Protein AF-A0A132T9E7-F1 (afdb_monomer_lite)

Radius of gyration: 27.78 Å; chains: 1; bounding box: 39×25×84 Å

pLDDT: mean 78.32, std 10.28, range [34.84, 94.5]

Foldseek 3Di:
DDDDPDCDPDDDPPDDPVRVVVVVVVVVVVVVVVVVVVVVVVPPVVVVVVVVVVVVVVCVVVVVVVVVVCVVPVPDDPVVVVVVVVVVVVVVVVVVD

Sequence (97 aa):
METGPDPRPEPGPEAGVDELQADIEQTRAELGATVGALSDKLDVKGRAQQAVTEAKESVTQRGHEVAHRAKQRPAVPVGVLLAVIAGIGVVIWLRRR

Secondary structure (DSSP, 8-state):
---PPP---PPPTT--HHHHHHHHHHHHHHHHHHHHHHHHHH-HHHHHHHHHHHHHHHHHHHHHHHHHHHHH-----HHHHHHHHHHHHHHHHHHH-

Structure (mmCIF, N/CA/C/O backbone):
data_AF-A0A132T9E7-F1
#
_entry.id   AF-A0A132T9E7-F1
#
loop_
_atom_site.group_PDB
_atom_site.id
_atom_site.type_symbol
_atom_site.label_atom_id
_atom_site.label_alt_id
_atom_site.label_comp_id
_atom_site.label_asym_id
_atom_site.label_entity_id
_atom_site.label_seq_id
_atom_site.pdbx_PDB_ins_code
_atom_site.Cartn_x
_atom_site.Cartn_y
_atom_site.Cartn_z
_atom_site.occupancy
_atom_site.B_iso_or_equiv
_atom_site.auth_seq_id
_atom_site.auth_comp_id
_atom_site.auth_asym_id
_atom_site.auth_atom_id
_atom_site.pdbx_PDB_model_num
ATOM 1 N N . MET A 1 1 ? -2.931 17.688 13.560 1.00 34.84 1 MET A N 1
ATOM 2 C CA . MET A 1 1 ? -4.107 16.817 13.739 1.00 34.84 1 MET A CA 1
ATOM 3 C C . MET A 1 1 ? -3.807 15.960 14.944 1.00 34.84 1 MET A C 1
ATOM 5 O O . MET A 1 1 ? -3.062 14.999 14.828 1.00 34.84 1 MET A O 1
ATOM 9 N N . GLU A 1 2 ? -4.257 16.416 16.107 1.00 46.16 2 GLU A N 1
ATOM 10 C CA . GLU A 1 2 ? -4.200 15.632 17.334 1.00 46.16 2 GLU A CA 1
ATOM 11 C C . GLU A 1 2 ? -5.350 14.633 17.305 1.00 46.16 2 GLU A C 1
ATOM 13 O O . GLU A 1 2 ? -6.510 15.028 17.272 1.00 46.16 2 GLU A O 1
ATOM 18 N N . THR A 1 3 ? -5.024 13.349 17.278 1.00 49.97 3 THR A N 1
ATOM 19 C CA . THR A 1 3 ? -5.957 12.283 17.647 1.00 49.97 3 THR A CA 1
ATOM 20 C C . THR A 1 3 ? -5.186 11.322 18.543 1.00 49.97 3 THR A C 1
ATOM 22 O O . THR A 1 3 ? -4.859 10.203 18.148 1.00 49.97 3 THR A O 1
ATOM 25 N N . GLY A 1 4 ? -4.771 11.821 19.710 1.00 58.09 4 GLY A N 1
ATOM 26 C CA . GLY A 1 4 ? -4.461 10.952 20.842 1.00 58.09 4 GLY A CA 1
ATOM 27 C C . GLY A 1 4 ? -5.762 10.339 21.374 1.00 58.09 4 GLY A C 1
ATOM 28 O O . GLY A 1 4 ? -6.827 10.899 21.101 1.00 58.09 4 GLY A O 1
ATOM 29 N N . PRO A 1 5 ? -5.702 9.190 22.070 1.00 64.12 5 PRO A N 1
ATOM 30 C CA . PRO A 1 5 ? -6.884 8.606 22.694 1.00 64.12 5 PRO A CA 1
ATOM 31 C C . PRO A 1 5 ? -7.561 9.659 23.577 1.00 64.12 5 PRO A C 1
ATOM 33 O O . PRO A 1 5 ? -6.888 10.356 24.339 1.00 64.12 5 PRO A O 1
ATOM 36 N N . ASP A 1 6 ? -8.875 9.807 23.410 1.00 63.50 6 ASP A N 1
ATOM 37 C CA . ASP A 1 6 ? -9.709 10.653 24.260 1.00 63.50 6 ASP A CA 1
ATOM 38 C C . ASP A 1 6 ? -9.480 10.218 25.718 1.00 63.50 6 ASP A C 1
ATOM 40 O O . ASP A 1 6 ? -9.623 9.021 25.994 1.00 63.50 6 ASP A O 1
ATOM 44 N N . PRO A 1 7 ? -9.045 11.106 26.635 1.00 63.03 7 PRO A N 1
ATOM 45 C CA . PRO A 1 7 ? -8.797 10.738 28.020 1.00 63.03 7 PRO A CA 1
ATOM 46 C C . PRO A 1 7 ? -10.144 10.506 28.703 1.00 63.03 7 PRO A C 1
ATOM 48 O O . PRO A 1 7 ? -10.682 11.374 29.393 1.00 63.03 7 PRO A O 1
ATOM 51 N N . ARG A 1 8 ? -10.714 9.323 28.477 1.00 67.06 8 ARG A N 1
ATOM 52 C CA . ARG A 1 8 ? -11.900 8.877 29.191 1.00 67.06 8 ARG A CA 1
ATOM 53 C C . ARG A 1 8 ? -11.525 8.713 30.667 1.00 67.06 8 ARG A C 1
ATOM 55 O O . ARG A 1 8 ? -10.414 8.274 30.965 1.00 67.06 8 ARG A O 1
ATOM 62 N N . PRO A 1 9 ? -12.406 9.105 31.600 1.00 71.44 9 PRO A N 1
ATOM 63 C CA . PRO A 1 9 ? -12.134 8.934 33.017 1.00 71.44 9 PRO A CA 1
ATOM 64 C C . PRO A 1 9 ? -12.042 7.440 33.323 1.00 71.44 9 PRO A C 1
ATOM 66 O O . PRO A 1 9 ? -13.027 6.721 33.168 1.00 71.44 9 PRO A O 1
ATOM 69 N N . GLU A 1 10 ? -10.862 6.989 33.739 1.00 76.19 10 GLU A N 1
ATOM 70 C CA . GLU A 1 10 ? -10.664 5.629 34.233 1.00 76.19 10 GLU A CA 1
ATOM 71 C C . GLU A 1 10 ? -11.616 5.367 35.413 1.00 76.19 10 GLU A C 1
ATOM 73 O O . GLU A 1 10 ? -11.833 6.272 36.237 1.00 76.19 10 GLU A O 1
ATOM 78 N N . PRO A 1 11 ? -12.173 4.151 35.531 1.00 81.12 11 PRO A N 1
ATOM 79 C CA . PRO A 1 11 ? -12.980 3.779 36.681 1.00 81.12 11 PRO A CA 1
ATOM 80 C C . PRO A 1 11 ? -12.222 4.038 37.991 1.00 81.12 11 PRO A C 1
ATOM 82 O O . PRO A 1 11 ? -11.071 3.635 38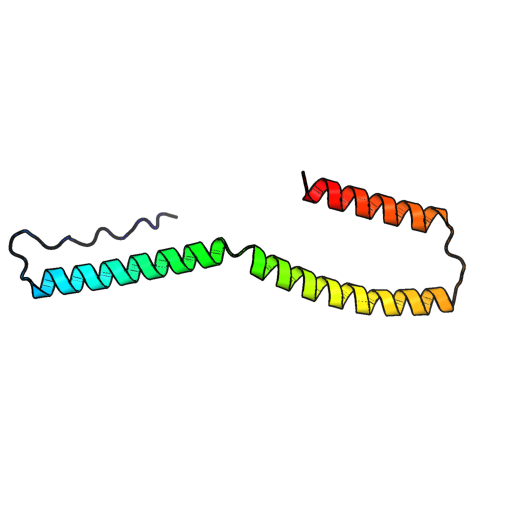.167 1.00 81.12 11 PRO A O 1
ATOM 85 N N . GLY A 1 12 ? -12.868 4.748 38.917 1.00 77.69 12 GLY A N 1
ATOM 86 C CA . GLY A 1 12 ? -12.276 5.082 40.209 1.00 77.69 12 GLY A CA 1
ATOM 87 C C . GLY A 1 12 ? -12.175 3.870 41.151 1.00 77.69 12 GLY A C 1
ATOM 88 O O . GLY A 1 12 ? -12.765 2.826 40.887 1.00 77.69 12 GLY A O 1
ATOM 89 N N . PRO A 1 13 ? -11.498 4.003 42.305 1.00 78.69 13 PRO A N 1
ATOM 90 C CA . PRO A 1 13 ? -11.315 2.911 43.273 1.00 78.69 13 PRO A CA 1
ATOM 91 C C . PRO A 1 13 ? -12.615 2.313 43.838 1.00 78.69 13 PRO A C 1
ATOM 93 O O . PRO A 1 13 ? -12.595 1.213 44.380 1.00 78.69 13 PRO A O 1
ATOM 96 N N . GLU A 1 14 ? -13.726 3.044 43.717 1.00 84.88 14 GLU A N 1
ATOM 97 C CA . GLU A 1 14 ? -15.067 2.655 44.171 1.00 84.88 14 GLU A CA 1
ATOM 98 C C . GLU A 1 14 ? -15.895 1.958 43.069 1.00 84.88 14 GLU A C 1
ATOM 100 O O . GLU A 1 14 ? -17.060 1.632 43.294 1.00 84.88 14 GLU A O 1
ATOM 105 N N . ALA A 1 15 ? -15.330 1.773 41.868 1.00 82.75 15 ALA A N 1
ATOM 106 C CA . ALA A 1 15 ? -16.031 1.192 40.727 1.00 82.75 15 ALA A CA 1
ATOM 107 C C . ALA A 1 15 ? -16.425 -0.267 40.986 1.00 82.75 15 ALA A C 1
ATOM 109 O O . ALA A 1 15 ? -15.652 -1.073 41.515 1.00 82.75 15 ALA A O 1
ATOM 110 N N . GLY A 1 16 ? -17.645 -0.614 40.580 1.00 88.44 16 GLY A N 1
ATOM 111 C CA . GLY A 1 16 ? -18.152 -1.977 40.686 1.00 88.44 16 GLY A CA 1
ATOM 112 C C . GLY A 1 16 ? -17.432 -2.937 39.735 1.00 88.44 16 GLY A C 1
ATOM 113 O O . GLY A 1 16 ? -16.892 -2.536 38.706 1.00 88.44 16 GLY A O 1
ATOM 114 N N . VAL A 1 17 ? -17.474 -4.239 40.037 1.00 87.94 17 VAL A N 1
ATOM 115 C CA . VAL A 1 17 ? -16.898 -5.286 39.166 1.00 87.94 17 VAL A CA 1
ATOM 116 C C . VAL A 1 17 ? -17.476 -5.221 37.747 1.00 87.94 17 VAL A C 1
ATOM 118 O O . VAL A 1 17 ? -16.728 -5.365 36.782 1.00 87.94 17 VAL A O 1
ATOM 121 N N . ASP A 1 18 ? -18.776 -4.946 37.621 1.00 86.38 18 ASP A N 1
ATOM 122 C CA . ASP A 1 18 ? -19.457 -4.826 36.327 1.00 86.38 18 ASP A CA 1
ATOM 123 C C . ASP A 1 18 ? -18.932 -3.638 35.500 1.00 86.38 18 ASP A C 1
ATOM 125 O O . ASP A 1 18 ? -18.761 -3.748 34.286 1.00 86.38 18 ASP A O 1
ATOM 129 N N . GLU A 1 19 ? -18.619 -2.515 36.153 1.00 83.12 19 GLU A N 1
ATOM 130 C CA . GLU A 1 19 ? -18.071 -1.320 35.497 1.00 83.12 19 GLU A CA 1
ATOM 131 C C . GLU A 1 19 ? -16.640 -1.562 35.008 1.00 83.12 19 GLU A C 1
ATOM 133 O O . GLU A 1 19 ? -16.307 -1.223 33.872 1.00 83.12 19 GLU A O 1
ATOM 138 N N . LEU A 1 20 ? -15.811 -2.223 35.824 1.00 87.94 20 LEU A N 1
ATOM 139 C CA . LEU A 1 20 ? -14.455 -2.618 35.430 1.00 87.94 20 LEU A CA 1
ATOM 140 C C . LEU A 1 20 ? -14.468 -3.612 34.265 1.00 87.94 20 LEU A C 1
ATOM 142 O O . LEU A 1 20 ? -13.632 -3.536 33.365 1.00 87.94 20 LEU A O 1
ATOM 146 N N . GLN A 1 21 ? -15.414 -4.553 34.263 1.00 88.19 21 GLN A N 1
ATOM 147 C CA . GLN A 1 21 ? -15.540 -5.527 33.185 1.00 88.19 21 GLN A CA 1
ATOM 148 C C . GLN A 1 21 ? -15.944 -4.857 31.866 1.00 88.19 21 GLN A C 1
ATOM 150 O O . GLN A 1 21 ? -15.341 -5.149 30.830 1.00 88.19 21 GLN A O 1
ATOM 155 N N . ALA A 1 22 ? -16.899 -3.926 31.912 1.00 86.69 22 ALA A N 1
ATOM 156 C CA . ALA A 1 22 ? -17.318 -3.154 30.747 1.00 86.69 22 ALA A CA 1
ATOM 157 C C . ALA A 1 22 ? -16.166 -2.316 30.161 1.00 86.69 22 ALA A C 1
ATOM 159 O O . ALA A 1 22 ? -15.971 -2.301 28.943 1.00 86.69 22 ALA A O 1
ATOM 160 N N . ASP A 1 23 ? -15.364 -1.673 31.013 1.00 85.31 23 ASP A N 1
ATOM 161 C CA . ASP A 1 23 ? -14.218 -0.876 30.571 1.00 85.31 23 ASP A CA 1
ATOM 162 C C . ASP A 1 23 ? -13.117 -1.735 29.923 1.00 85.31 23 ASP A C 1
ATOM 164 O O . ASP A 1 23 ? -12.601 -1.409 28.850 1.00 85.31 23 ASP A O 1
ATOM 168 N N . ILE A 1 24 ? -12.822 -2.903 30.503 1.00 87.44 24 ILE A N 1
ATOM 169 C CA . ILE A 1 24 ? -11.867 -3.860 29.929 1.00 87.44 24 ILE A CA 1
ATOM 170 C C . ILE A 1 24 ? -12.341 -4.354 28.559 1.00 87.44 24 ILE A C 1
ATOM 172 O O . ILE A 1 24 ? -11.535 -4.466 27.629 1.00 87.44 24 ILE A O 1
ATOM 176 N N . GLU A 1 25 ? -13.623 -4.688 28.416 1.00 88.75 25 GLU A N 1
ATOM 177 C CA . GLU A 1 25 ? -14.189 -5.131 27.139 1.00 88.75 25 GLU A CA 1
ATOM 178 C C . GLU A 1 25 ? -14.097 -4.036 26.075 1.00 88.75 25 GLU A C 1
ATOM 180 O O . GLU A 1 25 ? -13.680 -4.306 24.943 1.00 88.75 25 GLU A O 1
ATOM 185 N N . GLN A 1 26 ? -14.395 -2.794 26.449 1.00 85.50 26 GLN A N 1
ATOM 186 C CA . GLN A 1 26 ? -14.291 -1.656 25.550 1.00 85.50 26 GLN A CA 1
ATOM 187 C C . GLN A 1 26 ? -12.841 -1.371 25.145 1.00 85.50 26 GLN A C 1
ATOM 189 O O . GLN A 1 26 ? -12.546 -1.255 23.954 1.00 85.50 26 GLN A O 1
ATOM 194 N N . THR A 1 27 ? -11.915 -1.363 26.102 1.00 88.12 27 THR A N 1
ATOM 195 C CA . THR A 1 27 ? -10.481 -1.184 25.839 1.00 88.12 27 THR A CA 1
ATOM 196 C C . THR A 1 27 ? -9.941 -2.290 24.929 1.00 88.12 27 THR A C 1
ATOM 198 O O . THR A 1 27 ? -9.180 -2.029 23.996 1.00 88.12 27 THR A O 1
ATOM 201 N N . ARG A 1 28 ? -10.378 -3.542 25.117 1.00 89.44 28 ARG A N 1
ATOM 202 C CA . ARG A 1 28 ? -10.025 -4.648 24.208 1.00 89.44 28 ARG A CA 1
ATOM 203 C C . ARG A 1 28 ? -10.549 -4.424 22.793 1.00 89.44 28 ARG A C 1
ATOM 205 O O . ARG A 1 28 ? -9.828 -4.722 21.841 1.00 89.44 28 ARG A O 1
ATOM 212 N N . ALA A 1 29 ? -11.765 -3.906 22.643 1.00 86.75 29 ALA A N 1
ATOM 213 C CA . ALA A 1 29 ? -12.325 -3.587 21.335 1.00 86.75 29 ALA A CA 1
ATOM 214 C C . ALA A 1 29 ? -11.532 -2.468 20.632 1.00 86.75 29 ALA A C 1
ATOM 216 O O . ALA A 1 29 ? -11.191 -2.607 19.457 1.00 86.75 29 ALA A O 1
ATOM 217 N N . GLU A 1 30 ? -11.172 -1.404 21.351 1.00 82.56 30 GLU A N 1
ATOM 218 C CA . GLU A 1 30 ? -10.383 -0.276 20.831 1.00 82.56 30 GLU A CA 1
ATOM 219 C C . GLU A 1 30 ? -8.969 -0.700 20.405 1.00 82.56 30 GLU A C 1
ATOM 221 O O . GLU A 1 30 ? -8.496 -0.351 19.315 1.00 82.56 30 GLU A O 1
ATOM 226 N N . LEU A 1 31 ? -8.304 -1.521 21.223 1.00 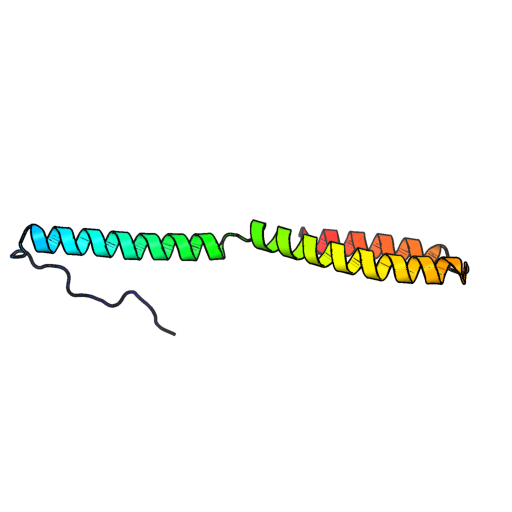89.69 31 LEU A N 1
ATOM 227 C CA . LEU A 1 31 ? -6.998 -2.089 20.889 1.00 89.69 31 LEU A CA 1
ATOM 228 C C . LEU A 1 31 ? -7.093 -3.048 19.697 1.00 89.69 31 LEU A C 1
ATOM 230 O O . LEU A 1 31 ? -6.251 -2.989 18.801 1.00 89.69 31 LEU A O 1
ATOM 2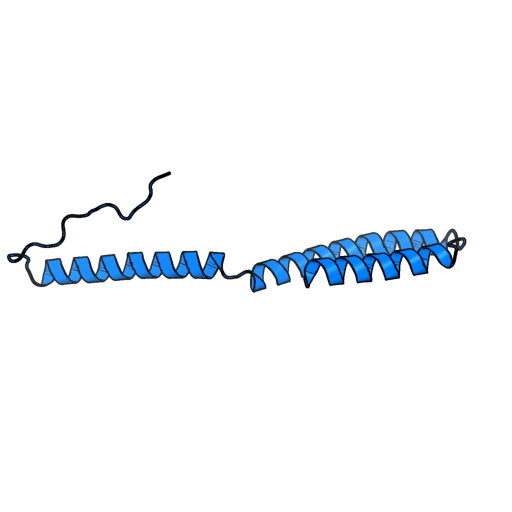34 N N . GLY A 1 32 ? -8.133 -3.884 19.638 1.00 85.50 32 GLY A N 1
ATOM 235 C CA . GLY A 1 32 ? -8.397 -4.764 18.500 1.00 85.50 32 GLY A CA 1
ATOM 236 C C . GLY A 1 32 ? -8.596 -3.989 17.195 1.00 85.50 32 GLY A C 1
ATOM 237 O O . GLY A 1 32 ? -7.981 -4.321 16.180 1.00 85.50 32 GLY A O 1
ATOM 238 N N . ALA A 1 33 ? -9.380 -2.908 17.231 1.00 83.50 33 ALA A N 1
ATOM 239 C CA . ALA A 1 33 ? -9.586 -2.022 16.087 1.00 83.50 33 ALA A CA 1
ATOM 240 C C . ALA A 1 33 ? -8.282 -1.338 15.644 1.00 83.50 33 ALA A C 1
ATOM 242 O O . ALA A 1 33 ? -7.997 -1.247 14.449 1.00 83.50 33 ALA A O 1
ATOM 243 N N . THR A 1 34 ? -7.451 -0.912 16.597 1.00 86.12 34 THR A N 1
ATOM 244 C CA . THR A 1 34 ? -6.159 -0.271 16.313 1.00 86.12 34 THR A CA 1
ATOM 245 C C . THR A 1 34 ? -5.164 -1.247 15.687 1.00 86.12 34 THR A C 1
ATOM 247 O O . THR A 1 34 ? -4.491 -0.904 14.713 1.00 86.12 34 THR A O 1
ATOM 250 N N . VAL A 1 35 ? -5.086 -2.478 16.204 1.00 85.12 35 VAL A N 1
ATOM 251 C CA . VAL A 1 35 ? -4.249 -3.540 15.629 1.00 85.12 35 VAL A CA 1
ATOM 252 C C . VAL A 1 35 ? -4.718 -3.882 14.220 1.00 85.12 35 VAL A C 1
ATOM 254 O O . VAL A 1 35 ? -3.880 -3.950 13.326 1.00 85.12 35 VAL A O 1
ATOM 257 N N . GLY A 1 36 ? -6.030 -4.005 13.992 1.00 80.62 36 GLY A N 1
ATOM 258 C CA . GLY A 1 36 ? -6.595 -4.200 12.654 1.00 80.62 36 GLY A CA 1
ATOM 259 C C . GLY A 1 36 ? -6.183 -3.090 11.684 1.00 80.62 36 GLY A C 1
ATOM 260 O O . GLY A 1 36 ? -5.587 -3.366 10.648 1.00 80.62 36 GLY A O 1
ATOM 261 N N . ALA A 1 37 ? -6.371 -1.824 12.067 1.00 79.56 37 ALA A N 1
ATOM 262 C CA . ALA A 1 37 ? -5.986 -0.678 11.242 1.00 79.56 37 ALA A CA 1
ATOM 263 C C . ALA A 1 37 ? -4.470 -0.606 10.969 1.00 79.56 37 ALA A C 1
ATOM 265 O O . ALA A 1 37 ? -4.041 -0.155 9.901 1.00 79.56 37 ALA A O 1
ATOM 266 N N . LEU A 1 38 ? -3.636 -1.031 11.923 1.00 79.94 38 LEU A N 1
ATOM 267 C CA . LEU A 1 38 ? -2.189 -1.091 11.732 1.00 79.94 38 LEU A CA 1
ATOM 268 C C . LEU A 1 38 ? -1.791 -2.259 10.824 1.00 79.94 38 LEU A C 1
ATOM 270 O O . LEU A 1 38 ? -0.957 -2.074 9.940 1.00 79.94 38 LEU A O 1
ATOM 274 N N . SER A 1 39 ? -2.408 -3.428 10.989 1.00 78.31 39 SER A N 1
ATOM 275 C CA . SER A 1 39 ? -2.241 -4.575 10.094 1.00 78.31 39 SER A CA 1
ATOM 276 C C . SER A 1 39 ? -2.643 -4.229 8.662 1.00 78.31 39 SER A C 1
ATOM 278 O O . SER A 1 39 ? -1.878 -4.517 7.745 1.00 78.31 39 SER A O 1
ATOM 280 N N . ASP A 1 40 ? -3.748 -3.511 8.471 1.00 76.81 40 ASP A N 1
ATOM 281 C CA . ASP A 1 40 ? -4.193 -3.038 7.157 1.00 76.81 40 ASP A CA 1
ATOM 282 C C . ASP A 1 40 ? -3.194 -2.050 6.533 1.00 76.81 40 ASP A C 1
ATOM 284 O O . ASP A 1 40 ? -2.897 -2.108 5.337 1.00 76.81 40 ASP A O 1
ATOM 288 N N . LYS A 1 41 ? -2.597 -1.157 7.337 1.00 74.69 41 LYS A N 1
ATOM 289 C CA . LYS A 1 41 ? -1.531 -0.255 6.861 1.00 74.69 41 LYS A CA 1
ATOM 290 C C . LYS A 1 41 ? -0.252 -1.006 6.488 1.00 74.69 41 LYS A C 1
ATOM 292 O O . LYS A 1 41 ? 0.426 -0.616 5.529 1.00 74.69 41 LYS A O 1
ATOM 297 N N . LEU A 1 42 ? 0.078 -2.057 7.236 1.00 72.12 42 LEU A N 1
ATOM 298 C CA . LEU A 1 42 ? 1.266 -2.884 7.029 1.00 72.12 42 LEU A CA 1
ATOM 299 C C . LEU A 1 42 ? 1.069 -3.980 5.973 1.00 72.12 42 LEU A C 1
ATOM 301 O O . LEU A 1 42 ? 2.066 -4.559 5.535 1.00 72.12 42 LEU A O 1
ATOM 305 N N . ASP A 1 43 ? -0.151 -4.213 5.475 1.00 77.75 43 ASP A N 1
ATOM 306 C CA . ASP A 1 43 ? -0.404 -5.092 4.329 1.00 77.75 43 ASP A CA 1
ATOM 307 C C . ASP A 1 43 ? 0.009 -4.435 2.998 1.00 77.75 43 ASP A C 1
ATOM 309 O O . ASP A 1 43 ? -0.763 -4.101 2.095 1.00 77.75 43 ASP A O 1
ATOM 313 N N . VAL A 1 44 ? 1.314 -4.225 2.866 1.00 70.50 44 VAL A N 1
ATOM 314 C CA . VAL A 1 44 ? 1.965 -3.843 1.613 1.00 70.50 44 VAL A CA 1
ATOM 315 C C . VAL A 1 44 ? 1.958 -4.991 0.608 1.00 70.50 44 VAL A C 1
ATOM 317 O O . VAL A 1 44 ? 2.050 -4.751 -0.593 1.00 70.50 44 VAL A O 1
ATOM 320 N N . LYS A 1 45 ? 1.839 -6.238 1.077 1.00 66.69 45 LYS A N 1
ATOM 321 C CA . LYS A 1 45 ? 1.907 -7.432 0.235 1.00 66.69 45 LYS A CA 1
ATOM 322 C C . LYS A 1 45 ? 0.630 -7.606 -0.578 1.00 66.69 45 LYS A C 1
ATOM 324 O O . LYS A 1 45 ? 0.740 -7.787 -1.790 1.00 66.69 45 LYS A O 1
ATOM 329 N N . GLY A 1 46 ? -0.541 -7.503 0.051 1.00 73.00 46 GLY A N 1
ATOM 330 C CA . GLY A 1 46 ? -1.828 -7.534 -0.643 1.00 73.00 46 GLY A CA 1
ATOM 331 C C . GLY A 1 46 ? -1.924 -6.420 -1.683 1.00 73.00 46 GLY A C 1
ATOM 332 O O . GLY A 1 46 ? -2.158 -6.685 -2.864 1.00 73.00 46 GLY A O 1
ATOM 333 N N . ARG A 1 47 ? -1.586 -5.183 -1.293 1.00 69.50 47 ARG A N 1
ATOM 334 C CA . ARG A 1 47 ? -1.560 -4.033 -2.216 1.00 69.50 47 ARG A CA 1
ATOM 335 C C . ARG A 1 47 ? -0.569 -4.202 -3.368 1.00 69.50 47 ARG A C 1
ATOM 337 O O . ARG A 1 47 ? -0.891 -3.872 -4.507 1.00 69.50 47 ARG A O 1
ATOM 344 N N . ALA A 1 48 ? 0.620 -4.745 -3.107 1.00 71.38 48 ALA A N 1
ATOM 345 C CA . ALA A 1 48 ? 1.595 -5.023 -4.157 1.00 71.38 48 ALA A CA 1
ATOM 346 C C . ALA A 1 48 ? 1.105 -6.112 -5.124 1.00 71.38 48 ALA A C 1
ATOM 348 O O . ALA A 1 48 ? 1.274 -5.968 -6.332 1.00 71.38 48 ALA A O 1
ATOM 349 N N . GLN A 1 49 ? 0.476 -7.180 -4.626 1.00 69.88 49 GLN A N 1
ATOM 350 C CA . GLN A 1 49 ? -0.079 -8.241 -5.472 1.00 69.88 49 GLN A CA 1
ATOM 351 C C . GLN A 1 49 ? -1.217 -7.734 -6.363 1.00 69.88 49 GLN A C 1
ATOM 353 O O . GLN A 1 49 ? -1.272 -8.078 -7.548 1.00 69.88 49 GLN A O 1
ATOM 358 N N . GLN A 1 50 ? -2.087 -6.879 -5.825 1.00 74.00 50 GLN A N 1
ATOM 359 C CA . GLN A 1 50 ? -3.173 -6.277 -6.589 1.00 74.00 50 GLN A CA 1
ATOM 360 C C . GLN A 1 50 ? -2.637 -5.332 -7.675 1.00 74.00 50 GLN A C 1
ATOM 362 O O . GLN A 1 50 ? -2.991 -5.487 -8.842 1.00 74.00 50 GLN A O 1
ATOM 367 N N . ALA A 1 51 ? -1.679 -4.463 -7.333 1.00 75.50 51 ALA A N 1
ATOM 368 C CA . ALA A 1 51 ? -1.022 -3.578 -8.296 1.00 75.50 51 ALA A CA 1
ATOM 369 C C . ALA A 1 51 ? -0.264 -4.347 -9.395 1.00 75.50 51 ALA A C 1
ATOM 371 O O . AL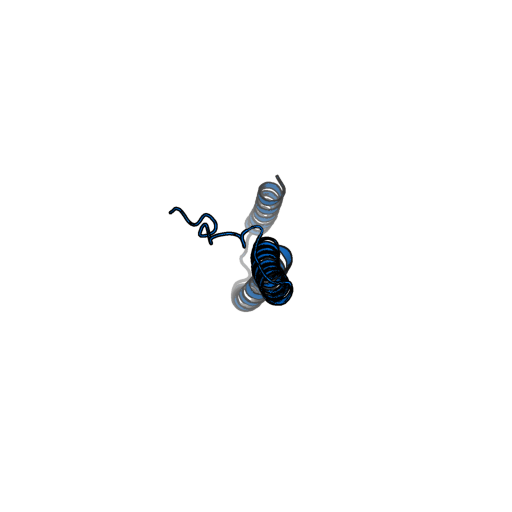A A 1 51 ? -0.255 -3.938 -10.554 1.00 75.50 51 ALA A O 1
ATOM 372 N N . VAL A 1 52 ? 0.362 -5.483 -9.062 1.00 80.25 52 VAL A N 1
ATOM 373 C CA . VAL A 1 52 ? 1.011 -6.359 -10.053 1.00 80.25 52 VAL A CA 1
ATOM 374 C C . VAL A 1 52 ? -0.016 -6.981 -10.996 1.00 80.25 52 VAL A C 1
ATOM 376 O O . VAL A 1 52 ? 0.242 -7.075 -12.195 1.00 80.25 52 VAL A O 1
ATOM 379 N N . THR A 1 53 ? -1.170 -7.396 -10.478 1.00 78.44 53 THR A N 1
ATOM 380 C CA . THR A 1 53 ? -2.234 -8.005 -11.286 1.00 78.44 53 THR A CA 1
ATOM 381 C C . THR A 1 53 ? -2.822 -6.993 -12.269 1.00 78.44 53 THR A C 1
ATOM 383 O O . THR A 1 53 ? -2.879 -7.271 -13.466 1.00 78.44 53 THR A O 1
ATOM 386 N N . GLU A 1 54 ? -3.137 -5.787 -11.800 1.00 74.31 54 GLU A N 1
ATOM 387 C CA . GLU A 1 54 ? -3.637 -4.687 -12.633 1.00 74.31 54 GLU A CA 1
ATOM 388 C C . GLU A 1 54 ? -2.604 -4.237 -13.685 1.00 74.31 54 GLU A C 1
ATOM 390 O O . GLU A 1 54 ? -2.918 -4.038 -14.865 1.00 74.31 54 GLU A O 1
ATOM 395 N N . ALA A 1 55 ? -1.326 -4.157 -13.296 1.00 81.44 55 ALA A N 1
ATOM 396 C CA . ALA A 1 55 ? -0.241 -3.851 -14.222 1.00 81.44 55 ALA A CA 1
ATOM 397 C C . ALA A 1 55 ? -0.070 -4.945 -15.286 1.00 81.44 55 ALA A C 1
ATOM 399 O O . ALA A 1 55 ? 0.154 -4.636 -16.457 1.00 81.44 55 ALA A O 1
ATOM 400 N N . LYS A 1 56 ? -0.193 -6.224 -14.912 1.00 78.56 56 LYS A N 1
ATOM 401 C CA . LYS A 1 56 ? -0.092 -7.351 -15.847 1.00 78.56 56 LYS A CA 1
ATOM 402 C C . LYS A 1 56 ? -1.203 -7.308 -16.892 1.00 78.56 56 LYS A C 1
ATOM 404 O O . LYS A 1 56 ? -0.930 -7.544 -18.070 1.00 78.56 56 LYS A O 1
ATOM 409 N N . GLU A 1 57 ? -2.427 -6.992 -16.484 1.00 76.94 57 GLU A N 1
ATOM 410 C CA . GLU A 1 57 ? -3.559 -6.866 -17.402 1.00 76.94 57 GLU A CA 1
ATOM 411 C C . GLU A 1 57 ? -3.336 -5.718 -18.397 1.00 76.94 57 GLU A C 1
ATOM 413 O O . GLU A 1 57 ? -3.384 -5.928 -19.612 1.00 76.94 57 GLU A O 1
ATOM 418 N N . SER A 1 58 ? -2.934 -4.548 -17.895 1.00 73.69 58 SER A N 1
ATOM 419 C CA . SER A 1 58 ? -2.606 -3.372 -18.713 1.00 73.69 58 SER A CA 1
ATOM 420 C C . SER A 1 58 ? -1.468 -3.635 -19.709 1.00 73.69 58 SER A C 1
ATOM 422 O O . SER A 1 58 ? -1.529 -3.221 -20.868 1.00 73.69 58 SER A O 1
ATOM 424 N N . VAL A 1 59 ? -0.418 -4.344 -19.279 1.00 82.44 59 VAL A N 1
ATOM 425 C CA . VAL A 1 59 ? 0.717 -4.718 -20.138 1.00 82.44 59 VAL A CA 1
ATOM 426 C C . VAL A 1 59 ? 0.301 -5.751 -21.182 1.00 82.44 59 VAL A C 1
ATOM 428 O O . VAL A 1 59 ? 0.754 -5.669 -22.320 1.00 82.44 59 VAL A O 1
ATOM 431 N N . THR A 1 60 ? -0.577 -6.694 -20.839 1.00 79.50 60 THR A N 1
ATOM 432 C CA . THR A 1 60 ? -1.052 -7.720 -21.779 1.00 79.50 60 THR A CA 1
ATOM 433 C C . THR A 1 60 ? -1.905 -7.102 -22.882 1.00 79.50 60 THR A C 1
ATOM 435 O O . THR A 1 60 ? -1.689 -7.418 -24.053 1.00 79.50 60 THR A O 1
ATOM 438 N N . GLN A 1 61 ? -2.816 -6.186 -22.539 1.00 75.38 61 GLN A N 1
ATOM 439 C CA . GLN A 1 61 ? -3.640 -5.473 -23.520 1.00 75.38 61 GLN A CA 1
ATOM 440 C C . GLN A 1 61 ? -2.772 -4.627 -24.467 1.00 75.38 61 GLN A C 1
ATOM 442 O O . GLN A 1 61 ? -2.811 -4.817 -25.683 1.00 75.38 61 GLN A O 1
ATOM 447 N N . ARG A 1 62 ? -1.892 -3.777 -23.917 1.00 76.88 62 ARG A N 1
ATOM 448 C CA . ARG A 1 62 ? -0.974 -2.948 -24.722 1.00 76.88 62 ARG A CA 1
ATOM 449 C C . ARG A 1 62 ? 0.020 -3.792 -25.524 1.00 76.88 62 ARG A C 1
ATOM 451 O O . ARG A 1 62 ? 0.363 -3.451 -26.652 1.00 76.88 62 ARG A O 1
ATOM 458 N N . GLY A 1 63 ? 0.470 -4.915 -24.971 1.00 77.50 63 GLY A N 1
ATOM 459 C CA . GLY A 1 63 ? 1.371 -5.855 -25.632 1.00 77.50 63 GLY A CA 1
ATOM 460 C C . GLY A 1 63 ? 0.756 -6.480 -26.882 1.00 77.50 63 GLY A C 1
ATOM 461 O O . GLY A 1 63 ? 1.442 -6.587 -27.897 1.00 77.50 63 GLY A O 1
ATOM 462 N N . HIS A 1 64 ? -0.535 -6.821 -26.853 1.00 74.81 64 HIS A N 1
ATOM 463 C CA . HIS A 1 64 ? -1.243 -7.328 -28.033 1.00 74.81 64 HIS A CA 1
ATOM 464 C C . HIS A 1 64 ? -1.359 -6.268 -29.135 1.00 74.81 64 HIS A C 1
ATOM 466 O O . HIS A 1 64 ? -1.134 -6.580 -30.305 1.00 74.81 64 HI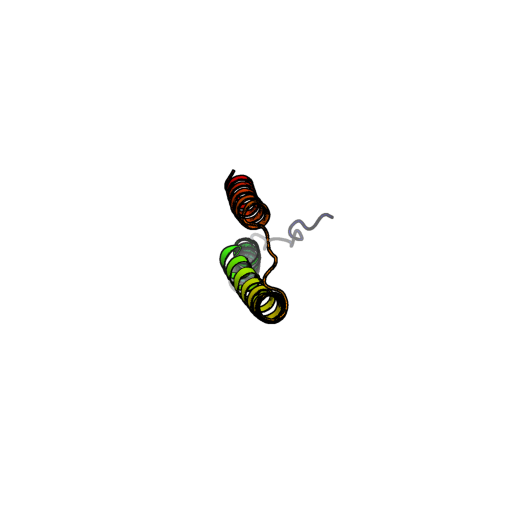S A O 1
ATOM 472 N N . GLU A 1 65 ? -1.624 -5.008 -28.782 1.00 73.31 65 GLU A N 1
ATOM 473 C CA . GLU A 1 65 ? -1.665 -3.906 -29.753 1.00 73.31 65 GLU A CA 1
ATOM 474 C C . GLU A 1 65 ? -0.299 -3.659 -30.405 1.00 73.31 65 GLU A C 1
ATOM 476 O O . GLU A 1 65 ? -0.196 -3.530 -31.630 1.00 73.31 65 GLU A O 1
ATOM 481 N N . VAL A 1 66 ? 0.769 -3.642 -29.600 1.00 74.25 66 VAL A N 1
ATOM 482 C CA . VAL A 1 66 ? 2.144 -3.476 -30.091 1.00 74.25 66 VAL A CA 1
ATOM 483 C C . VAL A 1 66 ? 2.562 -4.674 -30.945 1.00 74.25 66 VAL A C 1
ATOM 485 O O . VAL A 1 66 ? 3.166 -4.481 -31.998 1.00 74.25 66 VAL A O 1
ATOM 488 N N . ALA A 1 67 ? 2.195 -5.899 -30.562 1.00 74.62 67 ALA A N 1
ATOM 489 C CA . ALA A 1 67 ? 2.464 -7.101 -31.349 1.00 74.62 67 ALA A CA 1
ATOM 490 C C . ALA A 1 67 ? 1.734 -7.077 -32.701 1.00 74.62 67 ALA A C 1
ATOM 492 O O . ALA A 1 67 ? 2.326 -7.412 -33.730 1.00 74.62 67 ALA A O 1
ATOM 493 N N . HIS A 1 68 ? 0.477 -6.622 -32.736 1.00 73.94 68 HIS A N 1
ATOM 494 C CA . HIS A 1 68 ? -0.252 -6.438 -33.991 1.00 73.94 68 HIS A CA 1
ATOM 495 C C . HIS A 1 68 ? 0.385 -5.367 -34.882 1.00 73.94 68 HIS A C 1
ATOM 497 O O . HIS A 1 68 ? 0.561 -5.598 -36.080 1.00 73.94 68 HIS A O 1
ATOM 503 N N . ARG A 1 69 ? 0.805 -4.235 -34.307 1.00 69.88 69 ARG A N 1
ATOM 504 C CA . ARG A 1 69 ? 1.525 -3.167 -35.023 1.00 69.88 69 ARG A CA 1
ATOM 505 C C . ARG A 1 69 ? 2.881 -3.639 -35.557 1.00 69.88 69 ARG A C 1
ATOM 507 O O . ARG A 1 69 ? 3.215 -3.339 -36.701 1.00 69.88 69 ARG A O 1
ATOM 514 N N . ALA A 1 70 ? 3.633 -4.409 -34.774 1.00 71.31 70 ALA A N 1
ATOM 515 C CA . ALA A 1 70 ? 4.923 -4.969 -35.176 1.00 71.31 70 ALA A CA 1
ATOM 516 C C . ALA A 1 70 ? 4.773 -6.001 -36.305 1.00 71.31 70 ALA A C 1
ATOM 518 O O . ALA A 1 70 ? 5.576 -6.020 -37.236 1.00 71.31 70 ALA A O 1
ATOM 519 N N . LYS A 1 71 ? 3.698 -6.803 -36.285 1.00 73.31 71 LYS A N 1
ATOM 520 C CA . LYS A 1 71 ? 3.371 -7.742 -37.370 1.00 73.31 71 LYS A CA 1
ATOM 521 C C . LYS A 1 71 ? 3.022 -7.028 -38.683 1.00 73.31 71 LYS A C 1
ATOM 523 O O . LYS A 1 71 ? 3.249 -7.585 -39.750 1.00 73.31 71 LYS A O 1
ATOM 528 N N . GLN A 1 72 ? 2.509 -5.798 -38.612 1.00 74.19 72 GLN A N 1
ATOM 529 C CA . GLN A 1 72 ? 2.226 -4.955 -39.781 1.00 74.19 72 GLN A CA 1
ATOM 530 C C . GLN A 1 72 ? 3.441 -4.139 -40.258 1.00 74.19 72 GLN A C 1
ATOM 532 O O . GLN A 1 72 ? 3.478 -3.727 -41.416 1.00 74.19 72 GLN A O 1
ATOM 537 N N . ARG A 1 73 ? 4.434 -3.883 -39.393 1.00 65.50 73 ARG A N 1
ATOM 538 C CA . ARG A 1 73 ? 5.659 -3.134 -39.721 1.00 65.50 73 ARG A CA 1
ATOM 539 C C . ARG A 1 73 ? 6.881 -3.736 -39.005 1.00 65.50 73 ARG A C 1
ATOM 541 O O . ARG A 1 73 ? 7.169 -3.334 -37.879 1.00 65.50 73 ARG A O 1
ATOM 548 N N . PRO A 1 74 ? 7.650 -4.631 -39.651 1.00 60.47 74 PRO A N 1
ATOM 549 C CA . PRO A 1 74 ? 8.755 -5.356 -39.009 1.00 60.47 74 PRO A CA 1
ATOM 550 C C . PRO A 1 74 ? 10.047 -4.533 -38.786 1.00 60.47 74 PRO A C 1
ATOM 552 O O . PRO A 1 74 ? 11.111 -5.098 -38.563 1.00 60.47 74 PRO A O 1
ATOM 555 N N . ALA A 1 75 ? 9.996 -3.199 -38.825 1.00 66.62 75 ALA A N 1
ATOM 556 C CA . ALA A 1 75 ? 11.180 -2.335 -38.834 1.00 66.62 75 ALA A CA 1
ATOM 557 C C . ALA A 1 75 ? 11.594 -1.828 -37.436 1.00 66.62 75 ALA A C 1
ATOM 559 O O . ALA A 1 75 ? 11.814 -0.630 -37.259 1.00 66.62 75 ALA A O 1
ATOM 560 N N . VAL A 1 76 ? 11.685 -2.704 -36.428 1.00 73.19 76 VAL A N 1
ATOM 561 C CA . VAL A 1 76 ? 12.226 -2.315 -35.109 1.00 73.19 76 VAL A CA 1
ATOM 562 C C . VAL A 1 76 ? 13.732 -2.611 -35.069 1.00 73.19 76 VAL A C 1
ATOM 564 O O . VAL A 1 76 ? 14.117 -3.778 -35.146 1.00 73.19 76 VAL A O 1
ATOM 567 N N . PRO A 1 77 ? 14.607 -1.595 -34.945 1.00 72.38 77 PRO A N 1
ATOM 568 C CA . PRO A 1 77 ? 16.046 -1.812 -34.880 1.00 72.38 77 PRO A CA 1
ATOM 569 C C . PRO A 1 77 ? 16.457 -2.451 -33.546 1.00 72.38 77 PRO A C 1
ATOM 571 O O . PRO A 1 77 ? 15.985 -2.056 -32.480 1.00 72.38 77 PRO A O 1
ATOM 574 N N . VAL A 1 78 ? 17.399 -3.399 -33.602 1.00 76.25 78 VAL A N 1
ATOM 575 C CA . VAL A 1 78 ? 17.906 -4.178 -32.449 1.00 76.25 78 VAL A CA 1
ATOM 576 C C . VAL A 1 78 ? 18.363 -3.293 -31.279 1.00 76.25 78 VAL A C 1
ATOM 578 O O . VAL A 1 78 ? 18.171 -3.657 -30.119 1.00 76.25 78 VAL A O 1
ATOM 581 N N . GLY A 1 79 ? 18.893 -2.097 -31.557 1.00 76.50 79 GLY A N 1
ATOM 582 C CA . GLY A 1 79 ? 19.304 -1.140 -30.523 1.00 76.50 79 GLY A CA 1
ATOM 583 C C . GLY A 1 79 ? 18.167 -0.685 -29.597 1.00 76.50 79 GLY A C 1
ATOM 584 O O . GLY A 1 79 ? 18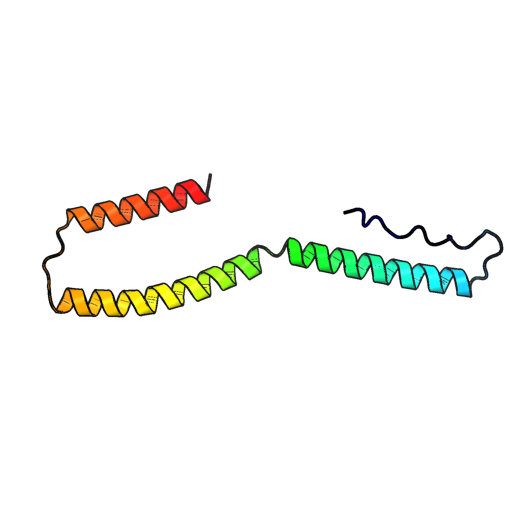.397 -0.471 -28.409 1.00 76.50 79 GLY A O 1
ATOM 585 N N . VAL A 1 80 ? 16.928 -0.606 -30.097 1.00 83.69 80 VAL A N 1
ATOM 586 C CA . VAL A 1 80 ? 15.758 -0.209 -29.292 1.00 83.69 80 VAL A CA 1
ATOM 587 C C . VAL A 1 80 ? 15.396 -1.300 -28.282 1.00 83.69 80 VAL A C 1
ATOM 589 O O . VAL A 1 80 ? 15.103 -0.993 -27.130 1.00 83.69 80 VAL A O 1
ATOM 592 N N . LEU A 1 81 ? 15.480 -2.576 -28.672 1.00 81.00 81 LEU A N 1
ATOM 593 C CA . LEU A 1 81 ? 15.222 -3.705 -27.769 1.00 81.00 81 LEU A CA 1
ATOM 594 C C . LEU A 1 81 ? 16.225 -3.741 -26.610 1.00 81.00 81 LEU A C 1
ATOM 596 O O . LEU A 1 81 ? 15.829 -3.896 -25.455 1.00 81.00 81 LEU A O 1
ATOM 600 N N . LEU A 1 82 ? 17.512 -3.546 -26.905 1.00 84.94 82 LEU A N 1
ATOM 601 C CA . LEU A 1 82 ? 18.564 -3.532 -25.885 1.00 84.94 82 LEU A CA 1
ATOM 602 C C . LEU A 1 82 ? 18.397 -2.367 -24.900 1.00 84.94 82 LEU A C 1
ATOM 604 O O . LEU A 1 82 ? 18.543 -2.566 -23.694 1.00 84.94 82 LEU A O 1
ATOM 608 N N . ALA A 1 83 ? 18.028 -1.178 -25.387 1.00 88.56 83 ALA A N 1
ATOM 609 C CA . ALA A 1 83 ? 17.763 -0.019 -24.535 1.00 88.56 83 ALA A CA 1
ATOM 610 C C . ALA A 1 83 ? 16.573 -0.250 -23.585 1.00 88.56 83 ALA A C 1
ATOM 612 O O . ALA A 1 83 ? 16.647 0.110 -22.410 1.00 88.56 83 ALA A O 1
ATOM 613 N N . VAL A 1 84 ? 15.502 -0.900 -24.057 1.00 89.56 84 VAL A N 1
ATOM 614 C CA . VAL A 1 84 ? 14.344 -1.252 -23.216 1.00 89.56 84 VAL A CA 1
ATOM 615 C C . VAL A 1 84 ? 14.738 -2.244 -22.120 1.00 89.56 84 VAL A C 1
ATOM 617 O O . VAL A 1 84 ? 14.398 -2.029 -20.958 1.00 89.56 84 VAL A O 1
ATOM 620 N N . ILE A 1 85 ? 15.491 -3.296 -22.457 1.00 90.94 85 ILE A N 1
ATOM 621 C CA . ILE A 1 85 ? 15.954 -4.294 -21.477 1.00 90.94 85 ILE A CA 1
ATOM 622 C C . ILE A 1 85 ? 16.837 -3.635 -20.410 1.00 90.94 85 ILE A C 1
ATOM 624 O O . ILE A 1 85 ? 16.627 -3.854 -19.215 1.00 90.94 85 ILE A O 1
ATOM 628 N N . ALA A 1 86 ? 17.785 -2.791 -20.828 1.00 92.19 86 ALA A N 1
ATOM 629 C CA . ALA A 1 86 ? 18.642 -2.049 -19.909 1.00 92.19 86 ALA A CA 1
ATOM 630 C C . ALA A 1 86 ? 17.826 -1.120 -18.995 1.00 92.19 86 ALA A C 1
ATOM 632 O O . ALA A 1 86 ? 18.036 -1.114 -17.782 1.00 92.19 86 ALA A O 1
ATOM 633 N N . GLY A 1 87 ? 16.846 -0.397 -19.547 1.00 93.00 87 GLY A N 1
ATOM 634 C CA . GLY A 1 87 ? 15.946 0.462 -18.777 1.00 93.00 87 GLY A CA 1
ATOM 635 C C . GLY A 1 87 ? 15.146 -0.306 -17.722 1.00 93.00 87 GLY A C 1
ATOM 636 O O . GLY A 1 87 ? 15.085 0.120 -16.569 1.00 93.00 87 GLY A O 1
ATOM 637 N N . ILE A 1 88 ? 14.598 -1.475 -18.074 1.00 91.75 88 ILE A N 1
ATOM 638 C CA . ILE A 1 88 ? 13.896 -2.351 -17.122 1.00 91.75 88 ILE A CA 1
ATOM 639 C C . ILE A 1 88 ? 14.844 -2.794 -16.000 1.00 91.75 88 ILE A C 1
ATOM 641 O O . ILE A 1 88 ? 14.477 -2.725 -14.827 1.00 91.75 88 ILE A O 1
ATOM 645 N N . GLY A 1 89 ? 16.073 -3.196 -16.337 1.00 91.44 89 GLY A N 1
ATOM 646 C CA . GLY A 1 89 ? 17.090 -3.570 -15.352 1.00 91.44 89 GLY A CA 1
ATOM 647 C C . GLY A 1 89 ? 17.415 -2.438 -14.371 1.00 91.44 89 GLY A C 1
ATOM 648 O O . GLY A 1 89 ? 17.448 -2.665 -13.162 1.00 91.44 89 GLY A O 1
ATOM 649 N N . VAL A 1 90 ? 17.574 -1.209 -14.874 1.00 94.50 90 VAL A N 1
ATOM 650 C CA . VAL A 1 90 ? 17.825 -0.009 -14.056 1.00 94.50 90 VAL A CA 1
ATOM 651 C C . VAL A 1 90 ? 16.646 0.296 -13.131 1.00 94.50 90 VAL A C 1
ATOM 653 O O . VAL A 1 90 ? 16.853 0.549 -11.947 1.00 94.50 90 VAL A O 1
ATOM 656 N N . VAL A 1 91 ? 15.405 0.212 -13.622 1.00 92.06 91 VAL A N 1
ATOM 657 C CA . VAL A 1 91 ? 14.204 0.423 -12.794 1.00 92.06 91 VAL A CA 1
ATOM 658 C C . VAL A 1 91 ? 14.097 -0.628 -11.689 1.00 92.06 91 VAL A C 1
ATOM 660 O O . VAL A 1 91 ? 13.801 -0.285 -10.546 1.00 92.06 91 VAL A O 1
ATOM 663 N N . ILE A 1 92 ? 14.358 -1.902 -11.995 1.00 91.12 92 ILE A N 1
ATOM 664 C CA . ILE A 1 92 ? 14.351 -2.971 -10.985 1.00 91.12 92 ILE A CA 1
ATOM 665 C C . ILE A 1 92 ? 15.437 -2.722 -9.933 1.00 91.12 92 ILE A C 1
ATOM 667 O O . ILE A 1 92 ? 15.181 -2.907 -8.745 1.00 91.12 92 ILE A O 1
ATOM 671 N N . TRP A 1 93 ? 16.621 -2.267 -10.345 1.00 91.88 93 TRP A N 1
ATOM 672 C CA . TRP A 1 93 ? 17.714 -1.925 -9.436 1.00 91.88 93 TRP A CA 1
ATOM 673 C C . TRP A 1 93 ? 17.368 -0.737 -8.528 1.00 91.88 93 TRP A C 1
ATOM 675 O O . TRP A 1 93 ? 17.566 -0.821 -7.320 1.00 91.88 93 TRP A O 1
ATOM 685 N N . LEU A 1 94 ? 16.756 0.315 -9.079 1.00 88.88 94 LEU A N 1
ATOM 686 C CA . LEU A 1 94 ? 16.289 1.490 -8.331 1.00 88.88 94 LEU A CA 1
ATOM 687 C C . LEU A 1 94 ? 15.158 1.171 -7.347 1.00 88.88 94 LEU A C 1
ATOM 689 O O . LEU A 1 94 ? 15.023 1.856 -6.346 1.00 88.88 94 LEU A O 1
ATOM 693 N N . ARG A 1 95 ? 14.332 0.152 -7.619 1.00 85.31 95 ARG A N 1
ATOM 694 C CA . ARG A 1 95 ? 13.262 -0.280 -6.699 1.00 85.31 95 ARG A CA 1
ATOM 695 C C . ARG A 1 95 ? 13.744 -1.238 -5.611 1.00 85.31 95 ARG A C 1
ATOM 697 O O . ARG A 1 95 ? 12.998 -1.487 -4.669 1.00 85.31 95 ARG A O 1
ATOM 704 N N . ARG A 1 96 ? 14.931 -1.830 -5.772 1.00 82.75 96 ARG A N 1
ATOM 705 C CA . ARG A 1 96 ? 15.533 -2.767 -4.808 1.00 82.75 96 ARG A CA 1
ATOM 706 C C . ARG A 1 96 ? 16.581 -2.128 -3.902 1.00 82.75 96 ARG A C 1
ATOM 708 O O . ARG A 1 96 ? 16.994 -2.787 -2.951 1.00 82.75 96 ARG A O 1
ATOM 715 N N . ARG A 1 97 ? 17.035 -0.921 -4.226 1.00 75.81 97 ARG A N 1
ATOM 716 C CA . ARG A 1 97 ? 17.976 -0.140 -3.428 1.00 75.81 97 ARG A CA 1
ATOM 717 C C . ARG A 1 97 ? 17.234 0.882 -2.584 1.00 75.81 97 ARG A C 1
ATOM 719 O O . ARG A 1 97 ? 17.737 1.145 -1.474 1.00 75.81 97 ARG A O 1
#